Protein AF-A0A0B1S6X0-F1 (afdb_monomer_lite)

Organism: Oesophagostomum dentatum (NCBI:txid61180)

Secondary structure (DSSP, 8-state):
-TTGGG----EEEEEEETTTTEEEEEEEPPPGGG-EEEEEEEEE-TTS-SEEEEEEEEGGGSEEEEETTEEEEEEEEEE-S--TT----EEEEEEEE--

Foldseek 3Di:
DVVLVVDDKDWPDWDQDLVQRKIKTKIWDDDVVSAFQKKKKFKAALVNPHTPDIDIDGQVNWDWDQDPNDIITMDIDMDGPHDNPGPHIDIDMDIDHDD

pLDDT: mean 79.03, std 11.11, range [51.81, 91.88]

Structure (mmCIF, N/CA/C/O backbone):
data_AF-A0A0B1S6X0-F1
#
_entry.id   AF-A0A0B1S6X0-F1
#
loop_
_atom_site.group_PDB
_atom_site.id
_atom_site.type_symbol
_atom_site.label_atom_id
_atom_site.label_alt_id
_atom_site.label_comp_id
_atom_site.label_asym_id
_atom_site.label_entity_id
_atom_site.label_seq_id
_atom_site.pdbx_PDB_ins_code
_atom_site.Cartn_x
_atom_site.Cartn_y
_atom_site.Cartn_z
_atom_site.occupancy
_atom_site.B_iso_or_equiv
_atom_site.auth_seq_id
_atom_site.auth_comp_id
_atom_site.auth_asym_id
_atom_site.auth_atom_id
_atom_site.pdbx_PDB_model_num
ATOM 1 N N . ASN A 1 1 ? 2.279 6.968 -22.075 1.00 51.81 1 ASN A N 1
ATOM 2 C CA . ASN A 1 1 ? 3.024 5.719 -21.808 1.00 51.81 1 ASN A CA 1
ATOM 3 C C . ASN A 1 1 ? 2.024 4.568 -21.624 1.00 51.81 1 ASN A C 1
ATOM 5 O O . ASN A 1 1 ? 1.525 4.368 -20.524 1.00 51.81 1 ASN A O 1
ATOM 9 N N . THR A 1 2 ? 1.626 3.892 -22.710 1.00 59.28 2 THR A N 1
ATOM 10 C CA . THR A 1 2 ? 0.450 2.983 -22.773 1.00 59.28 2 THR A CA 1
ATOM 11 C C . THR A 1 2 ? 0.600 1.703 -21.946 1.00 59.28 2 THR A C 1
ATOM 13 O O . THR A 1 2 ? -0.389 1.076 -21.585 1.00 59.28 2 THR A O 1
ATOM 16 N N . GLU A 1 3 ? 1.832 1.324 -21.614 1.00 61.19 3 GLU A N 1
ATOM 17 C CA . GLU A 1 3 ? 2.113 0.142 -20.794 1.00 61.19 3 GLU A CA 1
ATOM 18 C C . GLU A 1 3 ? 2.045 0.452 -19.286 1.00 61.19 3 GLU A C 1
ATOM 20 O O . GLU A 1 3 ? 1.718 -0.417 -18.480 1.00 61.19 3 GLU A O 1
ATOM 25 N N . ALA A 1 4 ? 2.265 1.709 -18.884 1.00 58.28 4 ALA A N 1
ATOM 26 C CA . ALA A 1 4 ? 2.251 2.115 -17.477 1.00 58.28 4 ALA A CA 1
ATOM 27 C C . ALA A 1 4 ? 0.831 2.087 -16.874 1.00 58.28 4 ALA A C 1
ATOM 29 O O . ALA A 1 4 ? 0.652 1.720 -15.709 1.00 58.28 4 ALA A O 1
ATOM 30 N N . SER A 1 5 ? -0.191 2.380 -17.689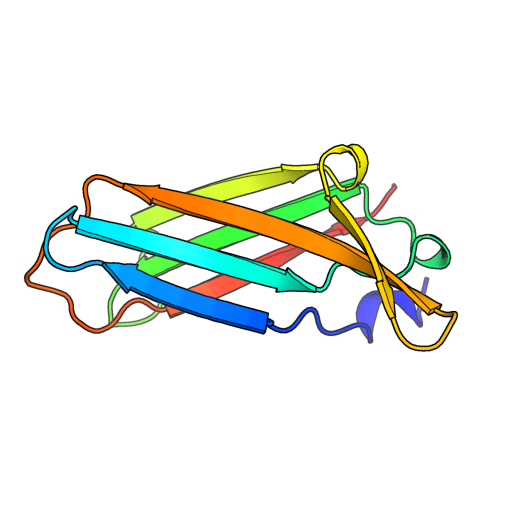 1.00 60.75 5 SER A N 1
ATOM 31 C CA . SER A 1 5 ? -1.602 2.257 -17.301 1.00 60.75 5 SER A CA 1
ATOM 32 C C . SER A 1 5 ? -2.048 0.809 -17.090 1.00 60.75 5 SER A C 1
ATOM 34 O O . SER A 1 5 ? -2.987 0.581 -16.331 1.00 60.75 5 SER A O 1
ATOM 36 N N . LYS A 1 6 ? -1.366 -0.165 -17.710 1.00 63.62 6 LYS A N 1
ATOM 37 C CA . LYS A 1 6 ? -1.663 -1.599 -17.563 1.00 63.62 6 LYS A CA 1
ATOM 38 C C . LYS A 1 6 ? -1.064 -2.214 -16.309 1.00 63.62 6 LYS A C 1
ATOM 40 O O . LYS A 1 6 ? -1.520 -3.273 -15.889 1.00 63.62 6 LYS A O 1
ATOM 45 N N . TRP A 1 7 ? -0.046 -1.590 -15.707 1.00 63.19 7 TRP A N 1
ATOM 46 C CA . TRP A 1 7 ? 0.472 -2.091 -14.440 1.00 63.19 7 TRP A CA 1
ATOM 47 C C . TRP A 1 7 ? -0.682 -2.108 -13.428 1.00 63.19 7 TRP A C 1
ATOM 49 O O . TRP A 1 7 ? -1.441 -1.145 -13.330 1.00 63.19 7 TRP A O 1
ATOM 59 N N . THR A 1 8 ? -0.809 -3.147 -12.617 1.00 63.72 8 THR A N 1
ATOM 60 C CA . THR A 1 8 ? -1.730 -3.162 -11.476 1.00 63.72 8 THR A CA 1
ATOM 61 C C . THR A 1 8 ? -0.882 -3.423 -10.252 1.00 63.72 8 THR A C 1
ATOM 63 O O . THR A 1 8 ? -0.228 -4.453 -10.142 1.00 63.72 8 THR A O 1
ATOM 66 N N . ALA A 1 9 ? -0.820 -2.443 -9.356 1.00 66.25 9 ALA A N 1
ATOM 67 C CA . ALA A 1 9 ? -0.109 -2.636 -8.108 1.00 66.25 9 ALA A CA 1
ATOM 68 C C . ALA A 1 9 ? -1.021 -3.411 -7.157 1.00 66.25 9 ALA A C 1
ATOM 70 O O . ALA A 1 9 ? -2.036 -2.873 -6.723 1.00 66.25 9 ALA A O 1
ATOM 71 N N . ALA A 1 10 ? -0.665 -4.658 -6.868 1.00 72.69 10 ALA A N 1
ATOM 72 C CA . ALA A 1 10 ? -1.362 -5.476 -5.888 1.00 72.69 10 ALA A CA 1
ATOM 73 C C . ALA A 1 10 ? -0.804 -5.229 -4.481 1.00 72.69 10 ALA A C 1
ATOM 75 O O . ALA A 1 10 ? 0.393 -4.962 -4.307 1.00 72.69 10 ALA A O 1
ATOM 76 N N . PHE A 1 11 ? -1.666 -5.357 -3.475 1.00 81.88 11 PHE A N 1
ATOM 77 C CA . PHE A 1 11 ? -1.222 -5.514 -2.095 1.00 81.88 11 PHE A CA 1
ATOM 78 C C . PHE A 1 11 ? -0.585 -6.897 -1.945 1.00 81.88 11 PHE A C 1
ATOM 80 O O . PHE A 1 11 ? -1.177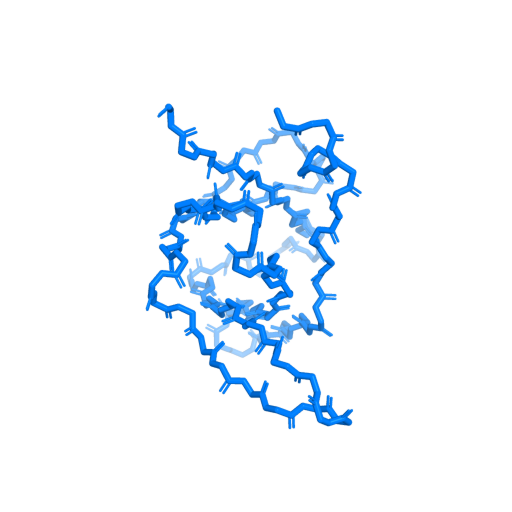 -7.903 -2.331 1.00 81.88 11 PHE A O 1
ATOM 87 N N . ARG A 1 12 ? 0.641 -6.938 -1.422 1.00 83.38 12 ARG A N 1
ATOM 88 C CA . ARG A 1 12 ? 1.375 -8.175 -1.136 1.00 83.38 12 ARG A CA 1
ATOM 89 C C . ARG A 1 12 ? 1.003 -8.710 0.241 1.00 83.38 12 ARG A C 1
ATOM 91 O O . ARG A 1 12 ? 0.839 -9.917 0.392 1.00 83.38 12 ARG A O 1
ATOM 98 N N . ARG A 1 13 ? 0.866 -7.827 1.238 1.00 86.19 13 ARG A N 1
ATOM 99 C CA . ARG A 1 13 ? 0.485 -8.183 2.613 1.00 86.19 13 ARG A CA 1
ATOM 100 C C . ARG A 1 13 ? -0.408 -7.113 3.219 1.00 86.19 13 ARG A C 1
ATOM 102 O O . ARG A 1 13 ? -0.181 -5.923 3.019 1.00 86.19 13 ARG A O 1
ATOM 109 N N . ILE A 1 14 ? -1.406 -7.555 3.975 1.00 85.94 14 ILE A N 1
ATOM 110 C CA . ILE A 1 14 ? -2.274 -6.699 4.781 1.00 85.94 14 ILE A CA 1
ATOM 111 C C . ILE A 1 14 ? -2.388 -7.380 6.144 1.00 85.94 14 ILE A C 1
ATOM 113 O O . ILE A 1 14 ? -2.877 -8.505 6.230 1.00 85.94 14 ILE A O 1
ATOM 117 N N . PHE A 1 15 ? -1.913 -6.719 7.196 1.00 86.94 15 PHE A N 1
ATOM 118 C CA . PHE A 1 15 ? -2.011 -7.210 8.566 1.00 86.94 15 PHE A CA 1
ATOM 119 C C . PHE A 1 15 ? -2.830 -6.241 9.403 1.00 86.94 15 PHE A C 1
ATOM 121 O O . PHE A 1 15 ? -2.419 -5.106 9.639 1.00 86.94 15 PHE A O 1
ATOM 128 N N . LEU A 1 16 ? -3.970 -6.724 9.887 1.00 84.44 16 LEU A N 1
ATOM 129 C CA . LEU A 1 16 ? -4.763 -6.040 10.894 1.00 84.44 16 LEU A CA 1
ATOM 130 C C . LEU A 1 16 ? -4.245 -6.433 12.278 1.00 84.44 16 LEU A C 1
ATOM 132 O O . LEU A 1 16 ? -4.322 -7.596 12.673 1.00 84.44 16 LEU A O 1
ATOM 136 N N . GLN A 1 17 ? -3.728 -5.463 13.023 1.00 84.56 17 GLN A N 1
ATOM 137 C CA . GLN A 1 17 ? -3.328 -5.647 14.412 1.00 84.56 17 GLN A CA 1
ATOM 138 C C . GLN A 1 17 ? -4.383 -5.021 15.324 1.00 84.56 17 GLN A C 1
ATOM 140 O O . GLN A 1 17 ? -4.353 -3.829 15.631 1.00 84.56 17 GLN A O 1
ATOM 145 N N . SER A 1 18 ? -5.328 -5.840 15.787 1.00 77.94 18 SER A N 1
ATOM 146 C CA . SER A 1 18 ? -6.454 -5.378 16.610 1.00 77.94 18 SER A CA 1
ATOM 147 C C . SER A 1 18 ? -6.013 -4.776 17.951 1.00 77.94 18 SER A C 1
ATOM 149 O O . SER A 1 18 ? -6.635 -3.838 18.435 1.00 77.94 18 SER A O 1
ATOM 151 N N . ILE A 1 19 ? -4.919 -5.276 18.540 1.00 81.62 19 ILE A N 1
ATOM 152 C CA . ILE A 1 19 ? -4.416 -4.812 19.846 1.00 81.62 19 ILE A CA 1
ATOM 153 C C . ILE A 1 19 ? -3.886 -3.375 19.752 1.00 81.62 19 ILE A C 1
ATOM 155 O O . ILE A 1 19 ? -4.224 -2.529 20.574 1.00 81.62 19 ILE A O 1
ATOM 159 N N . THR A 1 20 ? -3.067 -3.095 18.739 1.00 83.56 20 THR A N 1
ATOM 160 C CA . THR A 1 20 ? -2.436 -1.785 18.512 1.00 83.56 20 THR A CA 1
ATOM 161 C C . THR A 1 20 ? -3.306 -0.852 17.667 1.00 83.56 20 THR A C 1
ATOM 163 O O . THR A 1 20 ? -2.949 0.311 17.489 1.00 83.56 20 THR A O 1
ATOM 166 N N . ARG A 1 21 ? -4.456 -1.339 17.173 1.00 84.19 21 ARG A N 1
ATOM 167 C CA . ARG A 1 21 ? -5.368 -0.623 16.268 1.00 84.19 21 ARG A CA 1
ATOM 168 C C . ARG A 1 21 ? -4.642 -0.103 15.032 1.00 84.19 21 ARG A C 1
ATOM 170 O O . ARG A 1 21 ? -4.778 1.066 14.657 1.00 84.19 21 ARG A O 1
ATOM 177 N N . THR A 1 22 ? -3.838 -0.976 14.430 1.00 85.44 22 THR A N 1
ATOM 178 C CA . THR A 1 22 ? -3.071 -0.652 13.231 1.00 85.44 22 THR A CA 1
ATOM 179 C C . THR A 1 22 ? -3.419 -1.569 12.071 1.00 85.44 22 THR A C 1
ATOM 181 O O . THR A 1 22 ? -3.729 -2.749 12.249 1.00 85.44 22 THR A O 1
ATOM 184 N N . ILE A 1 23 ? -3.354 -1.018 10.864 1.00 88.31 23 ILE A N 1
ATOM 185 C CA . ILE A 1 23 ? -3.316 -1.801 9.632 1.00 88.31 23 ILE A CA 1
ATOM 186 C C . ILE A 1 23 ? -1.957 -1.555 9.003 1.00 88.31 23 ILE A C 1
ATOM 188 O O . ILE A 1 23 ? -1.659 -0.449 8.549 1.00 88.31 23 ILE A O 1
ATOM 192 N N . HIS A 1 24 ? -1.139 -2.600 8.980 1.00 90.06 24 HIS A N 1
ATOM 193 C CA . HIS A 1 24 ? 0.090 -2.606 8.210 1.00 90.06 24 HIS A CA 1
ATOM 194 C C . HIS A 1 24 ? -0.210 -3.110 6.806 1.00 90.06 24 HIS A C 1
ATOM 196 O O . HIS A 1 24 ? -0.793 -4.183 6.633 1.00 90.06 24 HIS A O 1
ATOM 202 N N . ILE A 1 25 ? 0.221 -2.356 5.807 1.00 89.88 25 ILE A N 1
ATOM 203 C CA . ILE A 1 25 ? 0.130 -2.758 4.413 1.00 89.88 25 ILE A CA 1
ATOM 204 C C . ILE A 1 25 ? 1.507 -2.817 3.777 1.00 89.88 25 ILE A C 1
ATOM 206 O O . ILE A 1 25 ? 2.385 -2.005 4.060 1.00 89.88 25 ILE A O 1
ATOM 210 N N . GLU A 1 26 ? 1.635 -3.740 2.838 1.00 90.56 26 GLU A N 1
ATOM 211 C CA . GLU A 1 26 ? 2.753 -3.852 1.921 1.00 90.56 26 GLU A CA 1
ATOM 212 C C . GLU A 1 26 ? 2.181 -4.045 0.516 1.00 90.56 26 GLU A C 1
ATOM 214 O O . GLU A 1 26 ? 1.288 -4.870 0.302 1.00 90.56 26 GLU A O 1
ATOM 219 N N . PHE A 1 27 ? 2.677 -3.298 -0.464 1.00 88.69 27 PHE A N 1
ATOM 220 C CA . PHE A 1 27 ? 2.235 -3.415 -1.851 1.00 88.69 27 PHE A CA 1
ATOM 221 C C . PHE A 1 27 ? 3.400 -3.383 -2.825 1.00 88.69 27 PHE A C 1
ATOM 223 O O . PHE A 1 27 ? 4.449 -2.792 -2.568 1.00 88.69 27 PHE A O 1
ATOM 230 N N . VAL A 1 28 ? 3.169 -3.962 -4.000 1.00 87.62 28 VAL A N 1
ATOM 231 C CA . VAL A 1 28 ? 4.165 -4.003 -5.066 1.00 87.62 28 VAL A CA 1
ATOM 232 C C . VAL A 1 28 ? 4.156 -2.680 -5.838 1.00 87.62 28 VAL A C 1
ATOM 234 O O . VAL A 1 28 ? 3.122 -2.185 -6.313 1.00 87.62 28 VAL A O 1
ATOM 237 N N . GLY A 1 29 ? 5.328 -2.066 -5.922 1.00 85.56 29 GLY A N 1
ATOM 238 C CA . GLY A 1 29 ? 5.627 -0.943 -6.794 1.00 85.56 29 GLY A CA 1
ATOM 239 C C . GLY A 1 29 ? 5.733 -1.384 -8.240 1.00 85.56 29 GLY A C 1
ATOM 240 O O . GLY A 1 29 ? 5.981 -2.543 -8.554 1.00 85.56 29 GLY A O 1
ATOM 241 N N . ALA A 1 30 ? 5.517 -0.449 -9.146 1.00 81.50 30 ALA A N 1
ATOM 242 C CA . ALA A 1 30 ? 5.845 -0.687 -10.531 1.00 81.50 30 ALA A CA 1
ATOM 243 C C . ALA A 1 30 ? 7.355 -0.792 -10.738 1.00 81.50 30 ALA A C 1
ATOM 245 O O . ALA A 1 30 ? 8.119 -0.113 -10.046 1.00 81.50 30 ALA A O 1
ATOM 246 N N . PRO A 1 31 ? 7.777 -1.573 -11.739 1.00 78.81 31 PRO A N 1
ATOM 247 C CA . PRO A 1 31 ? 9.134 -1.515 -12.241 1.00 78.81 31 PRO A CA 1
ATOM 248 C C . PRO A 1 31 ? 9.572 -0.079 -12.599 1.00 78.81 31 PRO A C 1
ATOM 250 O O . PRO A 1 31 ? 8.759 0.708 -13.098 1.00 78.81 31 PRO A O 1
ATOM 253 N N . PRO A 1 32 ? 10.863 0.253 -12.432 1.00 73.69 32 PRO A N 1
ATOM 254 C CA . PRO A 1 32 ? 11.377 1.616 -12.585 1.00 73.69 32 PRO A CA 1
ATOM 255 C C . PRO A 1 32 ? 11.230 2.176 -14.009 1.00 73.69 32 PRO A C 1
ATOM 257 O O . PRO A 1 32 ? 11.168 3.389 -14.189 1.00 73.69 32 PRO A O 1
ATOM 260 N N . HIS A 1 33 ? 11.085 1.318 -15.024 1.00 77.56 33 HIS A N 1
ATOM 261 C CA . HIS A 1 33 ? 10.876 1.743 -16.413 1.00 77.56 33 HIS A CA 1
ATOM 262 C C . HIS A 1 33 ? 9.520 2.423 -16.670 1.00 77.56 33 HIS A C 1
ATOM 264 O O . HIS A 1 33 ? 9.337 3.042 -17.716 1.00 77.56 33 HIS A O 1
ATOM 270 N N . PHE A 1 34 ? 8.564 2.335 -15.739 1.00 73.56 34 PHE A N 1
ATOM 271 C CA . PHE A 1 34 ? 7.240 2.936 -15.905 1.00 73.56 34 PHE A CA 1
ATOM 272 C C . PHE A 1 34 ? 7.106 4.384 -15.389 1.00 73.56 34 PHE A C 1
ATOM 274 O O . PHE A 1 34 ? 6.012 4.933 -15.479 1.00 73.56 34 PHE A O 1
ATOM 281 N N . CYS A 1 35 ? 8.186 5.009 -14.897 1.00 74.50 35 CYS A N 1
ATOM 282 C CA . CYS A 1 35 ? 8.227 6.393 -14.381 1.00 74.50 35 CYS A CA 1
ATOM 283 C C . CYS A 1 35 ? 7.036 6.752 -13.472 1.00 74.50 35 CYS A C 1
ATOM 285 O O . CYS A 1 35 ? 6.192 7.592 -13.794 1.00 74.50 35 CYS A O 1
ATOM 287 N N . PHE A 1 36 ? 6.950 6.073 -12.331 1.00 80.75 36 PHE A N 1
ATOM 288 C CA . PHE A 1 36 ? 6.026 6.444 -11.264 1.00 80.75 36 PHE A CA 1
ATOM 289 C C . PHE A 1 36 ? 6.766 7.272 -10.225 1.00 80.75 36 PHE A C 1
ATOM 291 O O . PHE A 1 36 ? 7.794 6.826 -9.719 1.00 80.75 36 PHE A O 1
ATOM 298 N N . GLU A 1 37 ? 6.234 8.444 -9.889 1.00 82.12 37 GLU A N 1
ATOM 299 C CA . GLU A 1 37 ? 6.826 9.304 -8.861 1.00 82.12 37 GLU A CA 1
ATOM 300 C C . GLU A 1 37 ? 6.318 8.923 -7.478 1.00 82.12 37 GLU A C 1
ATOM 302 O O . GLU A 1 37 ? 7.091 8.833 -6.522 1.00 82.12 37 GLU A O 1
ATOM 307 N N . GLU A 1 38 ? 5.014 8.669 -7.374 1.00 87.25 38 GLU A N 1
ATOM 308 C CA . GLU A 1 38 ? 4.341 8.501 -6.096 1.00 87.25 38 GLU A CA 1
ATOM 309 C C . GLU A 1 38 ? 3.179 7.503 -6.176 1.00 87.25 38 GLU A C 1
ATOM 311 O O . GLU A 1 38 ? 2.523 7.306 -7.208 1.00 87.25 38 GLU A O 1
ATOM 316 N N . TYR A 1 39 ? 2.917 6.874 -5.035 1.00 86.00 39 TYR A N 1
ATOM 317 C CA . TYR A 1 39 ? 1.797 5.980 -4.808 1.00 86.00 39 TYR A CA 1
ATOM 318 C C . TYR A 1 39 ? 0.938 6.542 -3.693 1.00 86.00 39 TYR A C 1
ATOM 320 O O . TYR A 1 39 ? 1.372 6.639 -2.550 1.00 86.00 39 TYR A O 1
ATOM 328 N N . GLU A 1 40 ? -0.297 6.873 -4.024 1.00 86.69 40 GLU A N 1
ATOM 329 C CA . GLU A 1 40 ? -1.285 7.255 -3.035 1.00 86.69 40 GLU A CA 1
ATOM 330 C C . GLU A 1 40 ? -1.968 5.989 -2.527 1.00 86.69 40 GLU A C 1
ATOM 332 O O . GLU A 1 40 ? -2.499 5.206 -3.316 1.00 86.69 40 GLU A O 1
ATOM 337 N N . VAL A 1 41 ? -1.953 5.787 -1.217 1.00 88.50 41 VAL A N 1
ATOM 338 C CA . VAL A 1 41 ? -2.680 4.714 -0.547 1.00 88.50 41 VAL A CA 1
ATOM 339 C C . VAL A 1 41 ? -3.820 5.343 0.229 1.00 88.50 41 VAL A C 1
ATOM 341 O O . VAL A 1 41 ? -3.614 6.291 0.983 1.00 88.50 41 VAL A O 1
ATOM 344 N N . ARG A 1 42 ? -5.018 4.800 0.052 1.00 87.56 42 ARG A N 1
ATOM 345 C CA . ARG A 1 42 ? -6.252 5.265 0.666 1.00 87.56 42 ARG A CA 1
ATOM 346 C C . ARG A 1 42 ? -6.850 4.157 1.508 1.00 87.56 42 ARG A C 1
ATOM 348 O O . ARG A 1 42 ? -6.956 3.022 1.048 1.00 87.56 42 ARG A O 1
ATOM 355 N N . LEU A 1 43 ? -7.248 4.527 2.709 1.00 86.88 43 LEU A N 1
ATOM 356 C CA . LEU A 1 43 ? -8.084 3.758 3.599 1.00 86.88 43 LEU A CA 1
ATOM 357 C C . LEU A 1 43 ? -9.486 4.357 3.531 1.00 86.88 43 LEU A C 1
ATOM 359 O O . LEU A 1 43 ? -9.691 5.518 3.887 1.00 86.88 43 LEU A O 1
ATOM 363 N N . LEU A 1 44 ? -10.416 3.569 3.021 1.00 85.75 44 LEU A N 1
ATOM 364 C CA . LEU A 1 44 ? -11.813 3.931 2.862 1.00 85.75 44 LEU A CA 1
ATOM 365 C C . LEU A 1 44 ? -12.657 3.217 3.920 1.00 85.75 44 LEU A C 1
ATOM 367 O O . LEU A 1 44 ? -12.223 2.215 4.504 1.00 85.75 44 LEU A O 1
ATOM 371 N N . ASP A 1 45 ? -13.851 3.745 4.144 1.00 81.81 45 ASP A N 1
ATOM 372 C CA . ASP A 1 45 ? -14.878 3.141 4.983 1.00 81.81 45 ASP A CA 1
ATOM 373 C C . ASP A 1 45 ? -15.409 1.811 4.419 1.00 81.81 45 ASP A C 1
ATOM 375 O O . ASP A 1 45 ? -15.006 1.350 3.347 1.00 81.81 45 ASP A O 1
ATOM 379 N N . GLU A 1 46 ? -16.335 1.186 5.145 1.00 78.88 46 GLU A N 1
ATOM 380 C CA . GLU A 1 46 ? -16.955 -0.084 4.753 1.00 78.88 46 GLU A CA 1
ATOM 381 C C . GLU A 1 46 ? -17.760 -0.004 3.452 1.00 78.88 46 GLU A C 1
ATOM 383 O O . GLU A 1 46 ? -17.923 -1.014 2.766 1.00 78.88 46 GLU A O 1
ATOM 388 N N . THR A 1 47 ? -18.233 1.188 3.078 1.00 80.88 47 THR A N 1
ATOM 389 C CA . THR A 1 47 ? -18.927 1.402 1.803 1.00 80.88 47 THR A CA 1
ATOM 390 C C . THR A 1 47 ? -17.955 1.546 0.629 1.00 80.88 47 THR A C 1
ATOM 392 O O . THR A 1 47 ? -18.357 1.406 -0.528 1.00 80.88 47 THR A O 1
ATOM 395 N N . GLY A 1 48 ? -16.669 1.795 0.907 1.00 77.50 48 GLY A N 1
ATOM 396 C CA . GLY A 1 48 ? -15.653 2.083 -0.100 1.00 77.50 48 GLY A CA 1
ATOM 397 C C . GLY A 1 48 ? -15.830 3.455 -0.755 1.00 77.50 48 GLY A C 1
ATOM 398 O O . GLY A 1 48 ? -15.292 3.682 -1.841 1.00 77.50 48 GLY A O 1
ATOM 399 N N . ILE A 1 49 ? -16.594 4.355 -0.130 1.00 76.94 49 ILE A N 1
ATOM 400 C CA . ILE A 1 49 ? -16.929 5.680 -0.666 1.00 76.94 49 ILE A CA 1
ATOM 401 C C . ILE A 1 49 ? -16.215 6.762 0.139 1.00 76.94 49 ILE A C 1
ATOM 403 O O . ILE A 1 49 ? -15.613 7.667 -0.446 1.00 76.94 49 ILE A O 1
ATOM 407 N N . GLU A 1 50 ? -16.265 6.681 1.466 1.00 83.69 50 GLU A N 1
ATOM 408 C CA . GLU A 1 50 ? -15.730 7.714 2.341 1.00 83.69 50 GLU A CA 1
ATOM 409 C C . GLU A 1 50 ? -14.233 7.510 2.579 1.00 83.69 50 GLU A C 1
ATOM 411 O O . GLU A 1 50 ? -13.766 6.413 2.882 1.00 83.69 50 GLU A O 1
ATOM 416 N N . LEU A 1 51 ? -13.459 8.588 2.436 1.00 85.06 51 LEU A N 1
ATOM 417 C CA . LEU A 1 51 ? -12.022 8.574 2.677 1.00 85.06 51 LEU A CA 1
ATOM 418 C C . LEU A 1 51 ? -11.720 8.816 4.153 1.00 85.06 51 LEU A C 1
ATOM 420 O O . LEU A 1 51 ? -11.787 9.948 4.621 1.00 85.06 51 LEU A O 1
ATOM 424 N N . LEU A 1 52 ? -11.303 7.766 4.854 1.00 85.44 52 LEU A N 1
ATOM 425 C CA . LEU A 1 52 ? -10.935 7.848 6.268 1.00 85.44 52 LEU A CA 1
ATOM 426 C C . LEU A 1 52 ? -9.491 8.298 6.461 1.00 85.44 52 LEU A C 1
ATOM 428 O O . LEU A 1 52 ? -9.172 9.085 7.353 1.00 85.44 52 LEU A O 1
ATOM 432 N N . HIS A 1 53 ? -8.592 7.772 5.633 1.00 86.44 53 HIS A N 1
ATOM 433 C CA . HIS A 1 53 ? -7.184 8.130 5.671 1.00 86.44 53 HIS A CA 1
ATOM 434 C C . HIS A 1 53 ? -6.553 8.003 4.299 1.00 86.44 53 HIS A C 1
ATOM 436 O O . HIS A 1 53 ? -6.920 7.146 3.499 1.00 86.44 53 HIS A O 1
ATOM 442 N N . HIS A 1 54 ? -5.541 8.815 4.037 1.00 88.38 54 HIS A N 1
ATOM 443 C CA . HIS A 1 54 ? -4.676 8.587 2.898 1.00 88.38 54 HIS A CA 1
ATOM 444 C C . HIS A 1 54 ? -3.260 9.036 3.193 1.00 88.38 54 HIS A C 1
ATOM 446 O O . HIS A 1 54 ? -3.003 9.866 4.062 1.00 88.38 54 HIS A O 1
ATOM 452 N N . THR A 1 55 ? -2.334 8.464 2.446 1.00 89.19 55 THR A N 1
ATOM 453 C CA . THR A 1 55 ? -0.940 8.864 2.462 1.00 89.19 55 THR A CA 1
ATOM 454 C C . THR A 1 55 ? -0.360 8.728 1.068 1.00 89.19 55 THR A C 1
ATOM 456 O O . THR A 1 55 ? -0.899 8.010 0.221 1.00 89.19 55 THR A O 1
ATOM 459 N N . THR A 1 56 ? 0.768 9.386 0.853 1.00 89.31 56 THR A N 1
ATOM 460 C CA . THR A 1 56 ? 1.506 9.315 -0.397 1.00 89.31 56 THR A CA 1
ATOM 461 C C . THR A 1 56 ? 2.911 8.809 -0.116 1.00 89.31 56 THR A C 1
ATOM 463 O O . THR A 1 56 ? 3.635 9.368 0.704 1.00 89.31 56 THR A O 1
ATOM 466 N N . ILE A 1 57 ? 3.293 7.739 -0.804 1.00 88.94 57 ILE A N 1
ATOM 467 C CA . ILE A 1 57 ? 4.601 7.098 -0.692 1.00 88.94 57 ILE A CA 1
ATOM 468 C C . ILE A 1 57 ? 5.356 7.377 -1.980 1.00 88.94 57 ILE A C 1
ATOM 470 O O . ILE A 1 57 ? 4.925 6.971 -3.063 1.00 88.94 57 ILE A O 1
ATOM 474 N N . LYS A 1 58 ? 6.493 8.060 -1.870 1.00 87.94 58 LYS A N 1
ATOM 475 C CA . LYS A 1 58 ? 7.329 8.359 -3.032 1.00 87.94 58 LYS A CA 1
ATOM 476 C C . LYS A 1 58 ? 8.026 7.087 -3.488 1.00 87.94 58 LYS A C 1
ATOM 478 O O . LYS A 1 58 ? 8.508 6.308 -2.669 1.00 87.94 58 LYS A O 1
ATOM 483 N N . ALA A 1 59 ? 8.133 6.891 -4.797 1.00 85.06 59 ALA A N 1
ATOM 484 C CA . ALA A 1 59 ? 8.792 5.725 -5.377 1.00 85.06 59 ALA A CA 1
ATOM 485 C C . ALA A 1 59 ? 10.252 5.589 -4.909 1.00 85.06 59 ALA A C 1
ATOM 487 O O . ALA A 1 59 ? 10.742 4.480 -4.719 1.00 85.06 59 ALA A O 1
ATOM 488 N N . LYS A 1 60 ? 10.922 6.720 -4.653 1.00 85.25 60 LYS A N 1
ATOM 489 C CA . LYS A 1 60 ? 12.288 6.768 -4.109 1.00 85.25 60 LYS A CA 1
ATOM 490 C C . LYS A 1 60 ? 12.413 6.235 -2.674 1.00 85.25 60 LYS A C 1
ATOM 492 O O . LYS A 1 60 ? 13.497 5.816 -2.290 1.00 85.25 60 LYS A O 1
ATOM 497 N N . ASP A 1 61 ? 11.323 6.267 -1.905 1.00 89.12 61 ASP A N 1
ATOM 498 C CA . ASP A 1 61 ? 11.282 5.839 -0.502 1.00 89.12 61 ASP A CA 1
ATOM 499 C C . ASP A 1 61 ? 10.831 4.366 -0.383 1.00 89.12 61 ASP A C 1
ATOM 501 O O . ASP A 1 61 ? 10.683 3.834 0.717 1.00 89.12 61 ASP A O 1
ATOM 505 N N . MET A 1 62 ? 10.601 3.688 -1.515 1.00 88.75 62 MET A N 1
ATOM 506 C CA . MET A 1 62 ? 10.239 2.273 -1.547 1.00 88.75 62 MET A CA 1
ATOM 507 C C . MET A 1 62 ? 11.438 1.382 -1.243 1.00 88.75 62 MET A C 1
ATOM 509 O O . MET A 1 62 ? 12.564 1.635 -1.676 1.00 88.75 62 MET A O 1
ATOM 513 N N . LYS A 1 63 ? 11.172 0.268 -0.563 1.00 90.38 63 LYS A N 1
ATOM 514 C CA . LYS A 1 63 ? 12.167 -0.783 -0.370 1.00 90.38 63 LYS A CA 1
ATOM 515 C C . LYS A 1 63 ? 12.396 -1.527 -1.675 1.00 90.38 63 LYS A C 1
ATOM 517 O O . LYS A 1 63 ? 11.482 -1.681 -2.481 1.00 90.38 63 LYS A O 1
ATOM 522 N N . LYS A 1 64 ? 13.615 -2.020 -1.861 1.00 89.44 64 LYS A N 1
ATOM 523 C CA . LYS A 1 64 ? 14.020 -2.814 -3.018 1.00 89.44 64 LYS A CA 1
ATOM 524 C C . LYS A 1 64 ? 14.466 -4.187 -2.538 1.00 89.44 64 LYS A C 1
ATOM 526 O O . LYS A 1 64 ? 15.355 -4.271 -1.696 1.00 89.44 64 LYS A O 1
ATOM 531 N N . GLU A 1 65 ? 13.894 -5.245 -3.100 1.00 89.44 65 GLU A N 1
ATOM 532 C CA . GLU A 1 65 ? 14.385 -6.614 -2.915 1.00 89.44 65 GLU A CA 1
ATOM 533 C C . GLU A 1 65 ? 14.644 -7.265 -4.275 1.00 89.44 65 GLU A C 1
ATOM 535 O O . GLU A 1 65 ? 14.043 -6.902 -5.289 1.00 89.44 65 GLU A O 1
ATOM 540 N N . ILE A 1 66 ? 15.551 -8.239 -4.292 1.00 88.00 66 ILE A N 1
ATOM 541 C CA . ILE A 1 66 ? 15.825 -9.064 -5.467 1.00 88.00 66 ILE A CA 1
ATOM 542 C C . ILE A 1 66 ? 15.174 -10.422 -5.226 1.00 88.00 66 ILE A C 1
ATOM 544 O O . ILE A 1 66 ? 15.594 -11.158 -4.336 1.00 88.00 66 ILE A O 1
ATOM 548 N N . ILE A 1 67 ? 14.154 -10.747 -6.017 1.00 85.88 67 ILE A N 1
ATOM 549 C CA . ILE A 1 67 ? 13.435 -12.025 -5.956 1.00 85.88 67 ILE A CA 1
ATOM 550 C C . ILE A 1 67 ? 13.569 -12.683 -7.327 1.00 85.88 67 ILE A C 1
ATOM 552 O O . ILE A 1 67 ? 13.248 -12.066 -8.341 1.00 85.88 67 ILE A O 1
ATOM 556 N N . ASP A 1 68 ? 14.101 -13.906 -7.371 1.00 85.31 68 ASP A N 1
ATOM 557 C CA . ASP A 1 68 ? 14.359 -14.653 -8.613 1.00 85.31 68 ASP A CA 1
ATOM 558 C C . ASP A 1 68 ? 15.161 -13.853 -9.662 1.00 85.31 68 ASP A C 1
ATOM 560 O O . ASP A 1 68 ? 14.875 -13.881 -10.860 1.00 85.31 68 ASP A O 1
ATOM 564 N N . GLY A 1 69 ? 16.147 -13.073 -9.203 1.00 86.00 69 GLY A N 1
ATOM 565 C CA . GLY A 1 69 ? 16.981 -12.222 -10.061 1.00 86.00 69 GLY A CA 1
ATOM 566 C C . GLY A 1 69 ? 16.274 -10.982 -10.625 1.00 86.00 69 GLY A C 1
ATOM 567 O O . GLY A 1 69 ? 16.868 -10.259 -11.422 1.00 86.00 69 GLY A O 1
ATOM 568 N N . LYS A 1 70 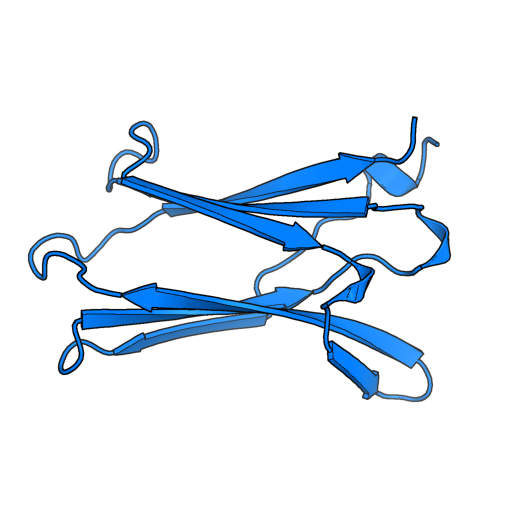? 15.028 -10.709 -10.218 1.00 84.25 70 LYS A N 1
ATOM 569 C CA . LYS A 1 70 ? 14.268 -9.516 -10.606 1.00 84.25 70 LYS A CA 1
ATOM 570 C C . LYS A 1 70 ? 14.231 -8.512 -9.466 1.00 84.25 70 LYS A C 1
ATOM 572 O O . LYS A 1 70 ? 13.984 -8.867 -8.316 1.00 84.25 70 LYS A O 1
ATOM 577 N N . GLU A 1 71 ? 14.436 -7.246 -9.804 1.00 85.94 71 GLU A N 1
ATOM 578 C CA . GLU A 1 71 ? 14.288 -6.146 -8.856 1.00 85.94 71 GLU A CA 1
ATOM 579 C C . GLU A 1 71 ? 12.805 -5.836 -8.650 1.00 85.94 71 GLU A C 1
ATOM 581 O O . GLU A 1 71 ? 12.097 -5.474 -9.594 1.00 85.94 71 GLU A O 1
ATOM 586 N N . ILE A 1 72 ? 12.338 -5.979 -7.413 1.00 87.38 72 ILE A N 1
ATOM 587 C CA . ILE A 1 72 ? 10.963 -5.684 -7.023 1.00 87.38 72 ILE A CA 1
ATOM 588 C C . ILE A 1 72 ? 10.981 -4.593 -5.959 1.00 87.38 72 ILE A C 1
ATOM 590 O O . ILE A 1 72 ? 11.754 -4.636 -5.002 1.00 87.38 72 ILE A O 1
ATOM 594 N N . TYR A 1 73 ? 10.118 -3.601 -6.153 1.00 88.12 73 TYR A N 1
ATOM 595 C CA . TYR A 1 73 ? 9.968 -2.472 -5.248 1.00 88.12 73 TYR A CA 1
ATOM 596 C C . TYR A 1 73 ? 8.738 -2.679 -4.371 1.00 88.12 73 TYR A C 1
ATOM 598 O O . TYR A 1 73 ? 7.678 -3.053 -4.877 1.00 88.12 73 TYR A O 1
ATOM 606 N N . PHE A 1 74 ? 8.855 -2.397 -3.077 1.00 90.06 74 PHE A N 1
ATOM 607 C CA . PHE A 1 74 ? 7.778 -2.539 -2.103 1.00 90.06 74 PHE A CA 1
ATOM 608 C C . PHE A 1 74 ? 7.535 -1.233 -1.362 1.00 90.06 74 PHE A C 1
ATOM 610 O O . PHE A 1 74 ? 8.461 -0.570 -0.897 1.00 90.06 74 PHE A O 1
ATOM 617 N N . GLY A 1 75 ? 6.264 -0.856 -1.284 1.00 89.25 75 GLY A N 1
ATOM 618 C CA . GLY A 1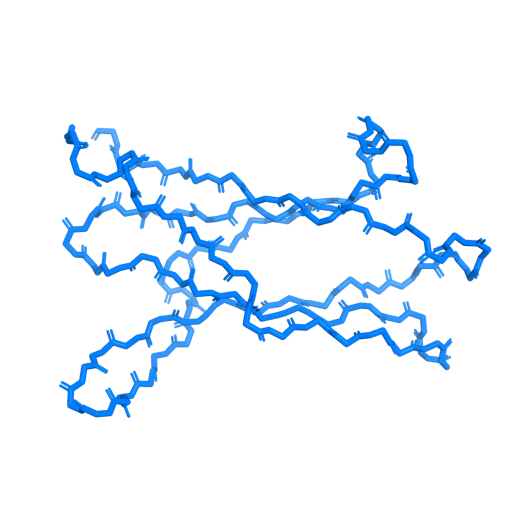 75 ? 5.806 0.258 -0.470 1.00 89.25 75 GLY A CA 1
ATOM 619 C C . GLY A 1 75 ? 5.141 -0.293 0.772 1.00 89.25 75 GLY A C 1
ATOM 620 O O . GLY A 1 75 ? 4.369 -1.246 0.682 1.00 89.25 75 GLY A O 1
ATOM 621 N N . GLU A 1 76 ? 5.440 0.314 1.910 1.00 91.88 76 GLU A N 1
ATOM 622 C CA . GLU A 1 76 ? 4.907 -0.089 3.203 1.00 91.88 76 GLU A CA 1
ATOM 623 C C . GLU A 1 76 ? 4.314 1.114 3.914 1.00 91.88 76 GLU A C 1
ATOM 625 O O . GLU A 1 76 ? 4.856 2.219 3.845 1.00 91.88 76 GLU A O 1
ATOM 630 N N . TYR A 1 77 ? 3.209 0.895 4.617 1.00 90.94 77 TYR A N 1
ATOM 631 C CA . TYR A 1 77 ? 2.620 1.926 5.455 1.00 90.94 77 TYR A CA 1
ATOM 632 C C . TYR A 1 77 ? 1.841 1.329 6.616 1.00 90.94 77 TYR A C 1
ATOM 634 O O . TYR A 1 77 ? 1.255 0.253 6.508 1.00 90.94 77 TYR A O 1
ATOM 642 N N . ASN A 1 78 ? 1.834 2.061 7.726 1.00 91.06 78 ASN A N 1
ATOM 643 C CA . ASN A 1 78 ? 1.06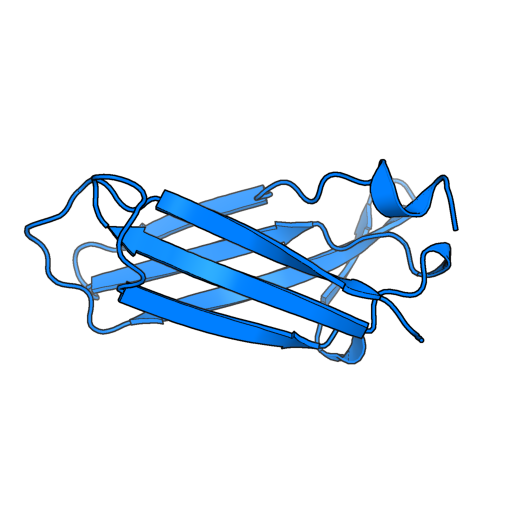5 1.735 8.913 1.00 91.06 78 ASN A CA 1
ATOM 644 C C . ASN A 1 78 ? -0.025 2.781 9.098 1.00 91.06 78 ASN A C 1
ATOM 646 O O . ASN A 1 78 ? 0.269 3.920 9.454 1.00 91.06 78 ASN A O 1
ATOM 650 N N . PHE A 1 79 ? -1.276 2.376 8.916 1.00 88.00 79 PHE A N 1
ATOM 651 C CA . PHE A 1 79 ? -2.404 3.136 9.432 1.00 88.00 79 PHE A CA 1
ATOM 652 C C . PHE A 1 79 ? -2.484 2.885 10.935 1.00 88.00 79 PHE A C 1
ATOM 654 O O . PHE A 1 79 ? -2.473 1.730 11.359 1.00 88.00 79 PHE A O 1
ATOM 661 N N . THR A 1 80 ? -2.532 3.939 11.741 1.00 86.94 80 THR A N 1
ATOM 662 C CA . THR A 1 80 ? -2.623 3.856 13.205 1.00 86.94 80 THR A CA 1
ATOM 663 C C . THR A 1 80 ? -3.831 4.646 13.699 1.00 86.94 80 THR A C 1
ATOM 665 O O . THR A 1 80 ? -4.380 5.466 12.967 1.00 86.94 80 THR A O 1
ATOM 668 N N . GLY A 1 81 ? -4.272 4.389 14.934 1.00 77.81 81 GLY A N 1
ATOM 669 C CA . GLY A 1 81 ? -5.395 5.126 15.524 1.00 77.81 81 GLY A CA 1
ATOM 670 C C . GLY A 1 81 ? -6.757 4.762 14.928 1.00 77.81 81 GLY A C 1
ATOM 671 O O . GLY A 1 81 ? -7.651 5.599 14.902 1.00 77.81 81 GLY A O 1
ATOM 672 N N . LEU A 1 82 ? -6.916 3.528 14.445 1.00 77.56 82 LEU A N 1
ATOM 673 C CA . LEU A 1 82 ? -8.148 3.067 13.808 1.00 77.56 82 LEU A CA 1
ATOM 674 C C . LEU A 1 82 ? -9.249 2.754 14.831 1.00 77.56 82 LEU A C 1
ATOM 676 O O . LEU A 1 82 ? -8.979 2.232 15.918 1.00 77.56 82 LEU A O 1
ATOM 680 N N . GLU A 1 83 ? -10.503 3.032 14.478 1.00 70.50 83 GLU A N 1
ATOM 681 C CA . GLU A 1 83 ? -11.657 2.676 15.305 1.00 70.50 83 GLU A CA 1
ATOM 682 C C . GLU A 1 83 ? -12.038 1.198 15.124 1.00 70.50 83 GLU A C 1
ATOM 684 O O . GLU A 1 83 ? -12.351 0.735 14.033 1.00 70.50 83 GLU A O 1
ATOM 689 N N . LEU A 1 84 ? -12.027 0.444 16.229 1.00 55.78 84 LEU A N 1
ATOM 690 C CA . LEU A 1 84 ? -12.192 -1.020 16.271 1.00 55.78 84 LEU A CA 1
ATOM 691 C C . LEU A 1 84 ? -13.523 -1.556 15.717 1.00 55.78 84 LEU A C 1
ATOM 693 O O . LEU A 1 84 ? -13.633 -2.760 15.500 1.00 55.78 84 LEU A O 1
ATOM 697 N N . LEU A 1 85 ? -14.534 -0.705 15.541 1.00 56.09 85 LEU A N 1
ATOM 698 C CA . LEU A 1 85 ? -15.876 -1.135 15.143 1.00 56.09 85 LEU A CA 1
ATOM 699 C C . LEU A 1 85 ? -15.989 -1.474 13.656 1.00 56.09 85 LEU A C 1
ATOM 701 O O . LEU A 1 85 ? -16.927 -2.167 13.271 1.00 56.09 85 LEU A O 1
ATOM 705 N N . MET A 1 86 ? -15.034 -1.047 12.831 1.00 54.66 86 MET A N 1
ATOM 706 C CA . MET A 1 86 ? -15.137 -1.193 11.387 1.00 54.66 86 MET A CA 1
ATOM 707 C C . MET A 1 86 ? -14.177 -2.285 10.901 1.00 54.66 86 MET A C 1
ATOM 709 O O . MET A 1 86 ? -13.021 -2.048 10.576 1.00 54.66 86 MET A O 1
ATOM 713 N N . LEU A 1 87 ? -14.644 -3.534 10.888 1.00 53.47 87 LEU A N 1
ATOM 714 C CA . LEU A 1 87 ? -13.876 -4.682 10.375 1.00 53.47 87 LEU A CA 1
ATOM 715 C C . LEU A 1 87 ? -13.730 -4.681 8.840 1.00 53.47 87 LEU A C 1
ATOM 717 O O . LEU A 1 87 ? -13.038 -5.537 8.289 1.00 53.47 87 LEU A O 1
ATOM 721 N N . PHE A 1 88 ? -14.346 -3.718 8.154 1.00 55.06 88 PHE A N 1
ATOM 722 C CA . PHE A 1 88 ? -14.343 -3.592 6.703 1.00 55.06 88 PHE A CA 1
ATOM 723 C C . PHE A 1 88 ? -13.699 -2.265 6.308 1.00 55.06 88 PHE A C 1
ATOM 725 O O . PHE A 1 88 ? -14.354 -1.233 6.254 1.00 55.06 88 PHE A O 1
ATOM 732 N N . TYR A 1 89 ? -12.396 -2.295 6.042 1.00 62.25 89 TYR A N 1
ATOM 733 C C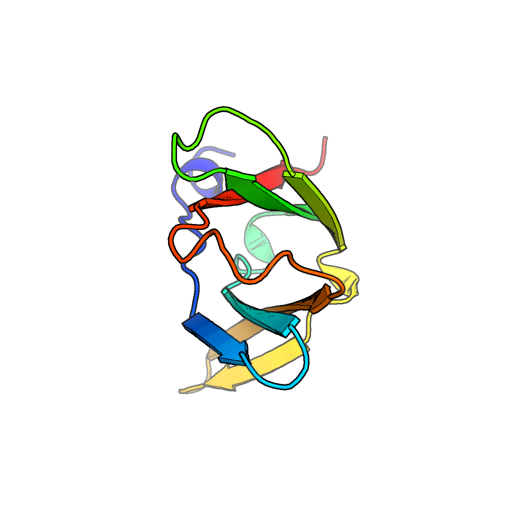A . TYR A 1 89 ? -11.694 -1.176 5.424 1.00 62.25 89 TYR A CA 1
ATOM 734 C C . TYR A 1 89 ? -11.406 -1.502 3.965 1.00 62.25 89 TYR A C 1
ATOM 736 O O . TYR A 1 89 ? -10.832 -2.553 3.659 1.00 62.25 89 TYR A O 1
ATOM 744 N N . PHE A 1 90 ? -11.738 -0.584 3.063 1.00 60.38 90 PHE A N 1
ATOM 745 C CA . PHE A 1 90 ? -11.344 -0.700 1.664 1.00 60.38 90 PHE A CA 1
ATOM 746 C C . PHE A 1 90 ? -9.999 -0.009 1.440 1.00 60.38 90 PHE A C 1
ATOM 748 O O . PHE A 1 90 ? -9.846 1.192 1.646 1.00 60.38 90 PHE A O 1
ATOM 755 N N . LEU A 1 91 ? -9.003 -0.773 0.994 1.00 68.25 91 LEU A N 1
ATOM 756 C CA . LEU A 1 91 ? -7.702 -0.234 0.615 1.00 68.25 91 LEU A CA 1
ATOM 757 C C . LEU A 1 91 ? -7.680 0.045 -0.885 1.00 68.25 91 LEU A C 1
ATOM 759 O O . LEU A 1 91 ? -7.803 -0.864 -1.705 1.00 68.25 91 LEU A O 1
ATOM 763 N N . SER A 1 92 ? -7.491 1.311 -1.244 1.00 64.00 92 SER A N 1
ATOM 764 C CA . SER A 1 92 ? -7.335 1.735 -2.632 1.00 64.00 92 SER A CA 1
ATOM 765 C C . SER A 1 92 ? -5.953 2.325 -2.859 1.00 64.00 92 SER A C 1
ATOM 767 O O . SER A 1 92 ? -5.343 2.908 -1.964 1.00 64.00 92 SER A O 1
ATOM 769 N N . LYS A 1 93 ? -5.440 2.159 -4.076 1.00 64.94 93 LYS A N 1
ATOM 770 C CA . LYS A 1 93 ? -4.142 2.681 -4.480 1.00 64.94 93 LYS A CA 1
ATOM 771 C C . LYS A 1 93 ? -4.275 3.456 -5.782 1.00 64.94 93 LYS A C 1
ATOM 773 O O . LYS A 1 93 ? -4.709 2.904 -6.793 1.00 64.94 93 LYS A O 1
ATOM 778 N N . LYS A 1 94 ? -3.829 4.711 -5.782 1.00 68.81 94 LYS A N 1
ATOM 779 C CA . LYS A 1 94 ? -3.726 5.550 -6.980 1.00 68.81 94 LYS A CA 1
ATOM 780 C C . LYS A 1 94 ? -2.260 5.795 -7.322 1.00 68.81 94 LYS A C 1
ATOM 782 O O . LYS A 1 94 ? -1.384 5.798 -6.461 1.00 68.81 94 LYS A O 1
ATOM 787 N N . LYS A 1 95 ? -1.981 5.927 -8.615 1.00 71.25 95 LYS A N 1
ATOM 788 C CA . LYS A 1 95 ? -0.629 6.094 -9.148 1.00 71.25 95 LYS A CA 1
ATOM 789 C C . LYS A 1 95 ? -0.465 7.491 -9.715 1.00 71.25 95 LYS A C 1
ATOM 791 O O . LYS A 1 95 ? -1.364 7.961 -10.413 1.00 71.25 95 LYS A O 1
ATOM 796 N N . ILE A 1 96 ? 0.682 8.099 -9.446 1.00 73.19 96 ILE A N 1
ATOM 797 C CA . ILE A 1 96 ? 1.038 9.428 -9.932 1.00 73.19 96 ILE A CA 1
ATOM 798 C C . ILE A 1 96 ? 2.240 9.262 -10.870 1.00 73.19 96 ILE A C 1
ATOM 800 O O . ILE A 1 96 ? 3.282 8.735 -10.474 1.00 73.19 96 ILE A O 1
ATOM 804 N N . TYR A 1 97 ? 2.039 9.605 -12.142 1.00 71.56 97 TYR A N 1
ATOM 805 C CA . TYR A 1 97 ? 3.034 9.469 -13.211 1.00 71.56 97 TYR A CA 1
ATOM 806 C C . TYR A 1 97 ? 3.882 10.739 -13.314 1.00 71.56 97 TYR A C 1
ATOM 808 O O . TYR A 1 97 ? 3.370 11.823 -13.039 1.00 71.56 97 TYR A O 1
ATOM 816 N N . CYS A 1 98 ? 5.127 10.598 -13.775 1.00 62.66 98 CYS A N 1
ATOM 817 C CA . CYS A 1 98 ? 5.944 11.727 -14.228 1.00 62.66 98 CYS A CA 1
ATOM 818 C C . CYS A 1 98 ? 5.204 12.487 -15.351 1.00 62.66 98 CYS A C 1
ATOM 820 O O . CYS A 1 98 ? 4.672 11.838 -16.262 1.00 62.66 98 CYS A O 1
ATOM 822 N N . ILE A 1 99 ? 5.148 13.823 -15.273 1.00 60.59 99 ILE A N 1
ATOM 823 C CA . ILE A 1 99 ? 4.560 14.706 -16.306 1.00 60.59 99 ILE A CA 1
ATOM 824 C C . ILE A 1 99 ? 5.494 14.809 -17.513 1.00 60.59 99 ILE A C 1
ATOM 826 O O . ILE A 1 99 ? 6.716 14.967 -17.296 1.00 60.59 99 ILE A O 1
#

InterPro domains:
  IPR057066 ILCR1, Ig-like domain [PF23608] (5-83)

Radius of gyration: 14.42 Å; chains: 1; bounding box: 36×29×43 Å

Sequence (99 aa):
NTEASKWTAAFRRIFLQSITRTIHIEFVGAPPHFCFEEYEVRLLDETGIELLHHTTIKAKDMKKEIIDGKEIYFGEYNFTGLELLMLFYFLSKKKIYCI